Protein AF-A0A447US36-F1 (afdb_monomer_lite)

InterPro domains:
  IPR001851 ABC transporter, permease [PF02653] (26-151)
  IPR052157 Branched-chain amino acid transport system permease [PTHR11795] (4-152)
  IPR052157 Branched-chain amino acid transport system permease [cd06582] (3-146)

Foldseek 3Di:
DPPDDQFWDQDPQPFDQPFPQPDDDDPPDDTPRDGPLNVVVVVVVVVLLVVVVCCLPPDPLNVLLVVVVVPVVVSVVVVRHNVVSVVVVVVSVVVVVVVVQVSQCNVVSTDGPCSVPVVVVLLVQLQVCLPPPDSVSSVVSNVVSVVVVVVVVVVPD

Sequence (157 aa):
MIVWTRNPLMFPQILSMAPIAVTSGGETHPPAIITLTGIVTVGLALAVMTGLWLLVEYTRLGRGMRAVAENPRVATLMGVNPNAIITLTFAIGGIFAALAGVMMASNYGNASFSMGFLPGIKAFTAAVLGGIGNIRGAMIGGILLGCHRSAGCGLSR

Structure (mmCIF, N/CA/C/O backbone):
data_AF-A0A447US36-F1
#
_entry.id   AF-A0A447US36-F1
#
loop_
_atom_site.group_PDB
_atom_site.id
_atom_site.type_symbol
_atom_site.label_atom_id
_atom_site.label_alt_id
_atom_site.label_comp_id
_atom_site.label_asym_id
_atom_site.label_entity_id
_atom_site.label_seq_id
_atom_site.pdbx_PDB_ins_code
_atom_site.Cartn_x
_atom_site.Cartn_y
_atom_site.Cartn_z
_atom_site.occupancy
_atom_site.B_iso_or_equiv
_atom_site.auth_seq_id
_atom_site.auth_comp_id
_atom_site.auth_asym_id
_atom_site.auth_atom_id
_atom_site.pdbx_PDB_model_num
ATOM 1 N N . MET A 1 1 ? -8.340 19.145 -24.314 1.00 41.38 1 MET A N 1
ATOM 2 C CA . MET A 1 1 ? -8.317 17.728 -23.876 1.00 41.38 1 MET A CA 1
ATOM 3 C C . MET A 1 1 ? -6.982 17.086 -24.268 1.00 41.38 1 MET A C 1
ATOM 5 O O . MET A 1 1 ? -6.937 16.314 -25.210 1.00 41.38 1 MET A O 1
ATOM 9 N N . ILE A 1 2 ? -5.885 17.451 -23.591 1.00 51.62 2 ILE A N 1
ATOM 10 C CA . ILE A 1 2 ? -4.498 17.118 -24.003 1.00 51.62 2 ILE A CA 1
ATOM 11 C C . ILE A 1 2 ? -3.814 16.084 -23.087 1.00 51.62 2 ILE A C 1
ATOM 13 O O . ILE A 1 2 ? -2.819 15.484 -23.471 1.00 51.62 2 ILE A O 1
ATOM 17 N N . VAL A 1 3 ? -4.371 15.808 -21.904 1.00 60.94 3 VAL A N 1
ATOM 18 C CA . VAL A 1 3 ? -3.727 14.950 -20.887 1.00 60.94 3 VAL A CA 1
ATOM 19 C C . VAL A 1 3 ? -4.143 13.469 -20.979 1.00 60.94 3 VAL A C 1
ATOM 21 O O . VAL A 1 3 ? -3.453 12.608 -20.452 1.00 60.94 3 VAL A O 1
ATOM 24 N N . TRP A 1 4 ? -5.236 13.145 -21.682 1.00 60.03 4 TRP A N 1
ATOM 25 C CA . TRP A 1 4 ? -5.861 11.806 -21.697 1.00 60.03 4 TRP A CA 1
ATOM 26 C C . TRP A 1 4 ? -5.867 11.125 -23.081 1.00 60.03 4 TRP A C 1
ATOM 28 O O . TRP A 1 4 ? -6.789 10.389 -23.429 1.00 60.03 4 TRP A O 1
ATOM 38 N N . THR A 1 5 ? -4.856 11.372 -23.913 1.00 59.91 5 THR A N 1
ATOM 39 C CA . THR A 1 5 ? -4.718 10.654 -25.192 1.00 59.91 5 THR A CA 1
ATOM 40 C C . THR A 1 5 ? -4.193 9.229 -24.964 1.00 59.91 5 THR A C 1
ATOM 42 O O . THR A 1 5 ? -3.341 9.000 -24.112 1.00 59.91 5 THR A O 1
ATOM 45 N N . ARG A 1 6 ? -4.667 8.268 -25.775 1.00 53.12 6 ARG A N 1
ATOM 46 C CA . ARG A 1 6 ? -4.291 6.833 -25.811 1.00 53.12 6 ARG A CA 1
ATOM 47 C C . ARG A 1 6 ? -2.830 6.571 -26.247 1.00 53.12 6 ARG A C 1
ATOM 49 O O . ARG A 1 6 ? -2.529 5.498 -26.759 1.00 53.12 6 ARG A O 1
ATOM 56 N N . ASN A 1 7 ? -1.949 7.559 -26.117 1.00 52.53 7 ASN A N 1
ATOM 57 C CA . ASN A 1 7 ? -0.559 7.494 -26.545 1.00 52.53 7 ASN A CA 1
ATOM 58 C C . ASN A 1 7 ? 0.305 7.305 -25.292 1.00 52.53 7 ASN A C 1
ATOM 60 O O . ASN A 1 7 ? 0.198 8.132 -24.382 1.00 52.53 7 ASN A O 1
ATOM 64 N N . PRO A 1 8 ? 1.102 6.226 -25.190 1.00 56.72 8 PRO A N 1
ATOM 65 C CA . PRO A 1 8 ? 1.960 6.020 -24.037 1.00 56.72 8 PRO A CA 1
ATOM 66 C C . PRO A 1 8 ? 2.949 7.180 -23.938 1.00 56.72 8 PRO A C 1
ATOM 68 O O . PRO A 1 8 ? 3.780 7.385 -24.821 1.00 56.72 8 PRO A O 1
ATOM 71 N N . LEU A 1 9 ? 2.841 7.963 -22.867 1.00 55.84 9 LEU A N 1
ATOM 72 C CA . LEU A 1 9 ? 3.847 8.963 -22.548 1.00 55.84 9 LEU A CA 1
ATOM 73 C C . LEU A 1 9 ? 5.068 8.215 -22.013 1.00 55.84 9 LEU A C 1
ATOM 75 O O . LEU A 1 9 ? 4.956 7.421 -21.070 1.00 55.84 9 LEU A O 1
ATOM 79 N N . MET A 1 10 ? 6.215 8.450 -22.651 1.00 55.66 10 MET A N 1
ATOM 80 C CA . MET A 1 10 ? 7.504 7.982 -22.159 1.00 55.66 10 MET A CA 1
ATOM 81 C C . MET A 1 10 ? 7.740 8.625 -20.793 1.00 55.66 10 MET A C 1
ATOM 83 O O . MET A 1 10 ? 7.802 9.850 -20.670 1.00 55.66 10 MET A O 1
ATOM 87 N N . PHE A 1 11 ? 7.777 7.806 -19.746 1.00 54.97 11 PHE A N 1
ATOM 88 C CA . PHE A 1 11 ? 8.067 8.309 -18.412 1.00 54.97 11 PHE A CA 1
ATOM 89 C C . PHE A 1 11 ? 9.562 8.644 -18.357 1.00 54.97 11 PHE A C 1
ATOM 91 O O . PHE A 1 11 ? 10.378 7.774 -18.677 1.00 54.97 11 PHE A O 1
ATOM 98 N N . PRO A 1 12 ? 9.947 9.878 -17.980 1.00 56.31 12 PRO A N 1
ATOM 99 C CA . PRO A 1 12 ? 11.352 10.231 -17.838 1.00 56.31 12 PRO A CA 1
ATOM 100 C C . PRO A 1 12 ? 11.989 9.304 -16.800 1.00 56.31 12 PRO A C 1
ATOM 102 O O . PRO A 1 12 ? 11.467 9.120 -15.699 1.00 56.31 12 PRO A O 1
ATOM 105 N N . GLN A 1 13 ? 13.090 8.664 -17.184 1.00 56.59 13 GLN A N 1
ATOM 106 C CA . GLN A 1 13 ? 13.738 7.637 -16.378 1.00 56.59 13 GLN A CA 1
ATOM 107 C C . GLN A 1 13 ? 14.361 8.263 -15.124 1.00 56.59 13 GLN A C 1
ATOM 109 O O . GLN A 1 13 ? 15.375 8.950 -15.199 1.00 56.59 13 GLN A O 1
ATOM 114 N N . ILE A 1 14 ? 13.755 8.012 -13.961 1.00 55.88 14 ILE A N 1
ATOM 115 C CA . ILE A 1 14 ? 14.257 8.473 -12.652 1.00 55.88 14 ILE A CA 1
ATOM 116 C C . ILE A 1 14 ? 15.448 7.608 -12.180 1.00 55.88 14 ILE A C 1
ATOM 118 O O . ILE A 1 14 ? 16.237 8.034 -11.341 1.00 55.88 14 ILE A O 1
ATOM 122 N N . LEU A 1 15 ? 15.607 6.396 -12.729 1.00 54.41 15 LEU A N 1
ATOM 123 C CA . LEU A 1 15 ? 16.649 5.431 -12.362 1.00 54.41 15 LEU A CA 1
ATOM 124 C C . LEU A 1 15 ? 17.394 4.946 -13.614 1.00 54.41 15 LEU A C 1
ATOM 126 O O . LEU A 1 15 ? 16.779 4.463 -14.564 1.00 54.41 15 LEU A O 1
ATOM 130 N N . SER A 1 16 ? 18.724 5.077 -13.604 1.00 45.19 16 SER A N 1
ATOM 131 C CA . SER A 1 16 ? 19.603 4.704 -14.718 1.00 45.19 16 SER A CA 1
ATOM 132 C C . SER A 1 16 ? 19.593 3.186 -14.943 1.00 45.19 16 SER A C 1
ATOM 134 O O . SER A 1 16 ? 19.878 2.415 -14.027 1.00 45.19 16 SER A O 1
ATOM 136 N N . MET A 1 17 ? 19.284 2.748 -16.169 1.00 51.12 17 MET A N 1
ATOM 137 C CA . MET A 1 17 ? 19.240 1.337 -16.589 1.00 51.12 17 MET A CA 1
ATOM 138 C C . MET A 1 17 ? 20.632 0.713 -16.782 1.00 51.12 17 MET A C 1
ATOM 140 O O . MET A 1 17 ? 20.763 -0.234 -17.552 1.00 51.12 17 MET A O 1
ATOM 144 N N . ALA A 1 18 ? 21.675 1.230 -16.126 1.00 49.97 18 ALA A N 1
ATOM 145 C CA . ALA A 1 18 ? 23.006 0.640 -16.198 1.00 49.97 18 ALA A CA 1
ATOM 146 C C . ALA A 1 18 ? 22.924 -0.813 -15.685 1.00 49.97 18 ALA A C 1
ATOM 148 O O . ALA A 1 18 ? 22.679 -1.020 -14.490 1.00 49.97 18 ALA A O 1
ATOM 149 N N . PRO A 1 19 ? 23.055 -1.830 -16.558 1.00 47.00 19 PRO A N 1
ATOM 150 C CA . PRO A 1 19 ? 22.987 -3.217 -16.141 1.00 47.00 19 PRO A CA 1
ATOM 151 C C . PRO A 1 19 ? 24.288 -3.502 -15.398 1.00 47.00 19 PRO A C 1
ATOM 153 O O . PRO A 1 19 ? 25.350 -3.597 -16.009 1.00 47.00 1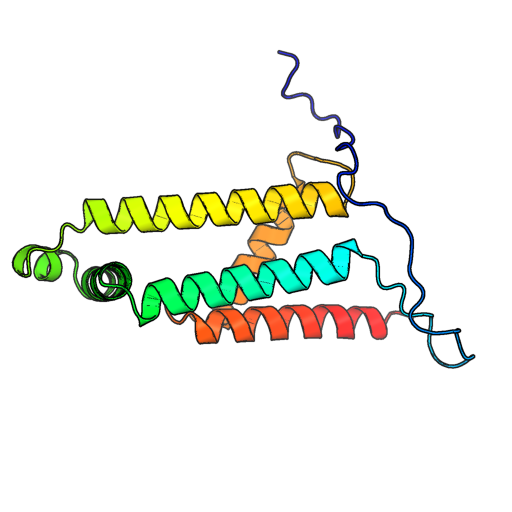9 PRO A O 1
ATOM 156 N N . ILE A 1 20 ? 24.230 -3.600 -14.073 1.00 52.16 20 ILE A N 1
ATOM 157 C CA . ILE A 1 20 ? 25.358 -4.111 -13.301 1.00 52.16 20 ILE A CA 1
ATOM 158 C C . ILE A 1 20 ? 25.271 -5.633 -13.378 1.00 52.16 20 ILE A C 1
ATOM 160 O O . ILE A 1 20 ? 24.433 -6.279 -12.748 1.00 52.16 20 ILE A O 1
ATOM 164 N N . ALA A 1 21 ? 26.108 -6.199 -14.245 1.00 45.72 21 ALA A N 1
ATOM 165 C CA . ALA A 1 21 ? 26.302 -7.633 -14.351 1.00 45.72 21 ALA A CA 1
ATOM 166 C C . ALA A 1 21 ? 26.968 -8.128 -13.058 1.00 45.72 21 ALA A C 1
ATOM 168 O O . ALA A 1 21 ? 28.154 -7.905 -12.839 1.00 45.72 21 ALA A O 1
ATOM 169 N N . VAL A 1 22 ? 26.202 -8.788 -12.187 1.00 53.59 22 VAL A N 1
ATOM 170 C CA . VAL A 1 22 ? 26.726 -9.394 -10.945 1.00 53.59 22 VAL A CA 1
ATOM 171 C C . VAL A 1 22 ? 27.395 -10.756 -11.225 1.00 53.59 22 VAL A C 1
ATOM 173 O O . VAL A 1 22 ? 27.986 -11.364 -10.340 1.00 53.59 22 VAL A O 1
ATOM 176 N N . THR A 1 23 ? 27.364 -11.248 -12.469 1.00 48.47 23 THR A N 1
ATOM 177 C CA . THR A 1 23 ? 28.025 -12.501 -12.858 1.00 48.47 23 THR A CA 1
ATOM 178 C C . THR A 1 23 ? 28.546 -12.434 -14.295 1.00 48.47 23 THR A C 1
ATOM 180 O O . THR A 1 23 ? 27.823 -12.032 -15.208 1.00 48.47 23 THR A O 1
ATOM 183 N N . SER A 1 24 ? 29.803 -12.836 -14.497 1.00 46.03 24 SER A N 1
ATOM 184 C CA . SER A 1 24 ? 30.344 -13.201 -15.807 1.00 46.03 24 SER A CA 1
ATOM 185 C C . SER A 1 24 ? 29.676 -14.504 -16.246 1.00 46.03 24 SER A C 1
ATOM 187 O O . SER A 1 24 ? 29.793 -15.509 -15.544 1.00 46.03 24 SER A O 1
ATOM 189 N N . GLY A 1 25 ? 28.938 -14.480 -17.356 1.00 40.31 25 GLY A N 1
ATOM 190 C CA . GLY A 1 25 ? 28.242 -15.657 -17.876 1.00 40.31 25 GLY A CA 1
ATOM 191 C C . GLY A 1 25 ? 29.178 -16.857 -18.046 1.00 40.31 25 GLY A C 1
ATOM 192 O O . GLY A 1 25 ? 30.257 -16.728 -18.618 1.00 40.31 25 GLY A O 1
ATOM 193 N N . GLY A 1 26 ? 28.747 -18.012 -17.538 1.00 49.53 26 GLY A N 1
ATOM 194 C CA . GLY A 1 26 ? 29.282 -19.327 -17.887 1.00 49.53 26 GLY A CA 1
ATOM 195 C C . GLY A 1 26 ? 28.259 -20.080 -18.737 1.00 49.53 26 GLY A C 1
ATOM 196 O O . GLY A 1 26 ? 27.061 -19.823 -18.626 1.00 49.53 26 GLY A O 1
ATOM 197 N N . GLU A 1 27 ? 28.725 -21.010 -19.571 1.00 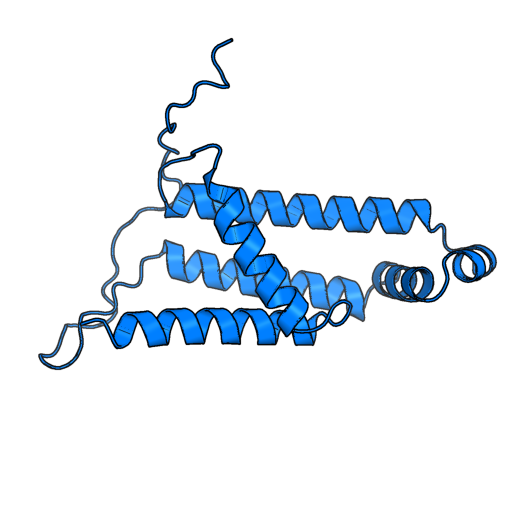50.72 27 GLU A N 1
ATOM 198 C CA . GLU A 1 27 ? 27.977 -21.638 -20.680 1.00 50.72 27 GLU A CA 1
ATOM 199 C C . GLU A 1 27 ? 26.720 -22.444 -20.294 1.00 50.72 27 GLU A C 1
ATOM 201 O O . GLU A 1 27 ? 26.029 -22.971 -21.160 1.00 50.72 27 GLU A O 1
ATOM 206 N N . THR A 1 28 ? 26.379 -22.522 -19.008 1.00 55.84 28 THR A N 1
ATOM 207 C CA . THR A 1 28 ? 25.213 -23.255 -18.501 1.00 55.84 28 THR A CA 1
ATOM 208 C C . THR A 1 28 ? 24.095 -22.365 -17.959 1.00 55.84 28 THR A C 1
ATOM 210 O O . THR A 1 28 ? 22.985 -22.863 -17.785 1.00 55.84 28 THR A O 1
ATOM 213 N N . HIS A 1 29 ? 24.314 -21.057 -17.746 1.00 45.53 29 HIS A N 1
ATOM 214 C CA . HIS A 1 29 ? 23.273 -20.155 -17.235 1.00 45.53 29 HIS A CA 1
ATOM 215 C C . HIS A 1 29 ? 23.317 -18.772 -17.913 1.00 45.53 29 HIS A C 1
ATOM 217 O O . HIS A 1 29 ? 24.371 -18.132 -17.930 1.00 45.53 29 HIS A O 1
ATOM 223 N N . PRO A 1 30 ? 22.186 -18.257 -18.439 1.00 44.28 30 PRO A N 1
ATOM 224 C CA . PRO A 1 30 ? 22.132 -16.899 -18.973 1.00 44.28 30 PRO A CA 1
ATOM 225 C C . PRO A 1 30 ? 22.503 -15.881 -17.877 1.00 44.28 30 PRO A C 1
ATOM 227 O O . PRO A 1 30 ? 22.117 -16.070 -16.720 1.00 44.28 30 PRO A O 1
ATOM 230 N N . PRO A 1 31 ? 23.229 -14.797 -18.212 1.00 44.62 31 PRO A N 1
ATOM 231 C CA . PRO A 1 31 ? 23.686 -13.827 -17.227 1.00 44.62 31 PRO A CA 1
ATOM 232 C C . PRO A 1 31 ? 22.485 -13.212 -16.509 1.00 44.62 31 PRO A C 1
ATOM 234 O O . PRO A 1 31 ? 21.571 -12.676 -17.142 1.00 44.62 31 PRO A O 1
ATOM 237 N N . ALA A 1 32 ? 22.491 -13.286 -15.179 1.00 41.28 32 ALA A N 1
ATOM 238 C CA . ALA A 1 32 ? 21.538 -12.576 -14.343 1.00 41.28 32 ALA A CA 1
ATOM 239 C C . ALA A 1 32 ? 21.808 -11.070 -14.477 1.00 41.28 32 ALA A C 1
ATOM 241 O O . ALA A 1 32 ? 22.615 -10.483 -13.758 1.00 41.28 32 ALA A O 1
ATOM 242 N N . ILE A 1 33 ? 21.153 -10.449 -15.453 1.00 48.19 33 ILE A N 1
ATOM 243 C CA . ILE A 1 33 ? 21.047 -8.999 -15.579 1.00 48.19 33 ILE A CA 1
ATOM 244 C C . ILE A 1 33 ? 20.188 -8.504 -14.420 1.00 48.19 33 ILE A C 1
ATOM 246 O O . ILE A 1 33 ? 18.959 -8.529 -14.473 1.00 48.19 33 ILE A O 1
ATOM 250 N N . ILE A 1 34 ? 20.849 -8.085 -13.346 1.00 50.47 34 ILE A N 1
ATOM 251 C CA . ILE A 1 34 ? 20.192 -7.416 -12.234 1.00 50.47 34 ILE A CA 1
ATOM 252 C C . ILE A 1 34 ? 20.194 -5.928 -12.566 1.00 50.47 34 ILE A C 1
ATOM 254 O O . ILE A 1 34 ? 21.188 -5.224 -12.403 1.00 50.47 34 ILE A O 1
ATOM 258 N N . THR A 1 35 ? 19.075 -5.438 -13.087 1.00 57.41 35 THR A N 1
ATOM 259 C CA . THR A 1 35 ? 18.856 -3.997 -13.194 1.00 57.41 35 THR A CA 1
ATOM 260 C C . THR A 1 35 ? 18.756 -3.410 -11.788 1.00 57.41 35 THR A C 1
ATOM 262 O O . THR A 1 35 ? 18.067 -3.959 -10.924 1.00 57.41 35 THR A O 1
ATOM 265 N N . LEU A 1 36 ? 19.410 -2.265 -11.557 1.00 60.19 36 LEU A N 1
ATOM 266 C CA . LEU A 1 36 ? 19.304 -1.495 -10.309 1.00 60.19 36 LEU A CA 1
ATOM 267 C C . LEU A 1 36 ? 17.829 -1.295 -9.909 1.00 60.19 36 LEU A C 1
ATOM 269 O O . LEU A 1 36 ? 17.461 -1.409 -8.742 1.00 60.19 36 LEU A O 1
ATOM 273 N N . THR A 1 37 ? 16.962 -1.099 -10.904 1.00 62.66 37 THR A N 1
ATOM 274 C CA . THR A 1 37 ? 15.511 -0.981 -10.755 1.00 62.66 37 THR A CA 1
ATOM 275 C C . THR A 1 37 ? 14.871 -2.208 -10.103 1.00 62.66 37 THR A C 1
ATOM 277 O O . THR A 1 37 ? 13.965 -2.052 -9.288 1.00 62.66 37 THR A O 1
ATOM 280 N N . GLY A 1 38 ? 15.352 -3.422 -10.387 1.00 64.50 38 GLY A N 1
ATOM 281 C CA . GLY A 1 38 ? 14.873 -4.658 -9.764 1.00 64.50 38 GLY A CA 1
ATOM 282 C C . GLY A 1 38 ? 15.227 -4.742 -8.278 1.00 64.50 38 GLY A C 1
ATOM 283 O O . GLY A 1 38 ? 14.355 -5.032 -7.460 1.00 64.50 38 GLY A O 1
ATOM 284 N N . ILE A 1 39 ? 16.467 -4.397 -7.911 1.00 68.75 39 ILE A N 1
ATOM 285 C CA . ILE A 1 39 ? 16.910 -4.348 -6.505 1.00 68.75 39 ILE A CA 1
ATOM 286 C C . ILE A 1 39 ? 16.100 -3.306 -5.729 1.00 68.75 39 ILE A C 1
ATOM 288 O O . ILE A 1 39 ? 15.588 -3.601 -4.651 1.00 68.75 39 ILE A O 1
ATOM 292 N N . VAL A 1 40 ? 15.934 -2.106 -6.293 1.00 70.31 40 VAL A N 1
ATOM 293 C CA . VAL A 1 40 ? 15.156 -1.024 -5.671 1.00 70.31 40 VAL A CA 1
ATOM 294 C C . VAL A 1 40 ? 13.684 -1.415 -5.524 1.00 70.31 40 VAL A C 1
ATOM 296 O O . VAL A 1 40 ? 13.089 -1.163 -4.480 1.00 70.31 40 VAL A O 1
ATOM 299 N N . THR A 1 41 ? 13.105 -2.087 -6.524 1.00 74.44 41 THR A N 1
ATOM 300 C CA . THR A 1 41 ? 11.710 -2.554 -6.481 1.00 74.44 41 THR A CA 1
ATOM 301 C C . THR A 1 41 ? 11.501 -3.574 -5.363 1.00 74.44 41 THR A C 1
ATOM 303 O O . THR A 1 41 ? 10.549 -3.450 -4.595 1.00 74.44 41 THR A O 1
ATOM 306 N N . VAL A 1 42 ? 12.398 -4.557 -5.235 1.00 76.25 42 VAL A N 1
ATOM 307 C CA . VAL A 1 42 ? 12.338 -5.562 -4.161 1.00 76.25 42 VAL A CA 1
ATOM 308 C C . VAL A 1 42 ? 12.581 -4.916 -2.795 1.00 76.25 42 VAL A C 1
ATOM 310 O O . VAL A 1 42 ? 11.837 -5.186 -1.854 1.00 76.25 42 VAL A O 1
ATOM 313 N N . GLY A 1 43 ? 13.567 -4.020 -2.688 1.00 80.94 43 GLY A N 1
ATOM 314 C CA . GLY A 1 43 ? 13.868 -3.296 -1.453 1.00 80.94 43 GLY A CA 1
ATOM 315 C C . GLY A 1 43 ? 12.698 -2.439 -0.973 1.00 80.94 43 GLY A C 1
ATOM 316 O O . GLY A 1 43 ? 12.315 -2.517 0.193 1.00 80.94 43 GLY A O 1
ATOM 317 N N . LEU A 1 44 ? 12.065 -1.681 -1.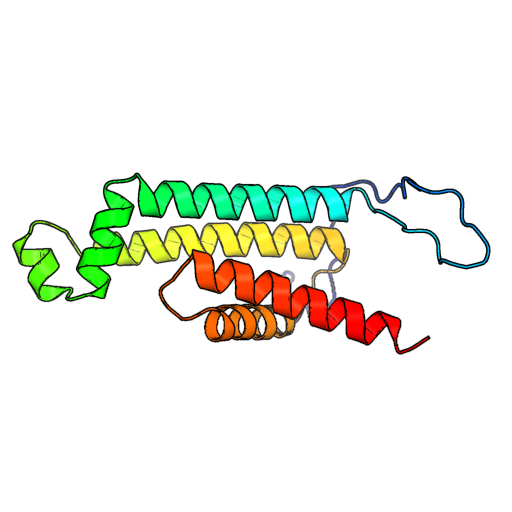872 1.00 80.88 44 LEU A N 1
ATOM 318 C CA . LEU A 1 44 ? 10.892 -0.881 -1.531 1.00 80.88 44 LEU A CA 1
ATOM 319 C C . LEU A 1 44 ? 9.679 -1.764 -1.207 1.00 80.88 44 LEU A C 1
ATOM 321 O O . LEU A 1 44 ? 8.950 -1.452 -0.270 1.00 80.88 44 LEU A O 1
ATOM 325 N N . ALA A 1 45 ? 9.475 -2.879 -1.915 1.00 80.56 45 ALA A N 1
ATOM 326 C CA . ALA A 1 45 ? 8.411 -3.827 -1.587 1.00 80.56 45 ALA A CA 1
ATOM 327 C C . ALA A 1 45 ? 8.576 -4.393 -0.165 1.00 80.56 45 ALA A C 1
ATOM 329 O O . ALA A 1 45 ? 7.620 -4.386 0.611 1.00 80.56 45 ALA A O 1
ATOM 330 N N . LEU A 1 46 ? 9.792 -4.803 0.214 1.00 83.81 46 LEU A N 1
ATOM 331 C CA . LEU A 1 46 ? 10.103 -5.269 1.569 1.00 83.81 46 LEU A CA 1
ATOM 332 C C . LEU A 1 46 ? 9.940 -4.161 2.618 1.00 83.81 46 LEU A C 1
ATOM 334 O O . LEU A 1 46 ? 9.390 -4.413 3.691 1.00 83.81 46 LEU A O 1
ATOM 338 N N . ALA A 1 47 ? 10.360 -2.931 2.314 1.00 86.12 47 ALA A N 1
ATOM 339 C CA . ALA A 1 47 ? 10.203 -1.786 3.212 1.00 86.12 47 ALA A CA 1
ATOM 340 C C . ALA A 1 47 ? 8.723 -1.434 3.441 1.00 86.12 47 ALA A C 1
ATOM 342 O O . ALA A 1 47 ? 8.294 -1.224 4.573 1.00 86.12 47 ALA A O 1
ATOM 343 N N . VAL A 1 48 ? 7.913 -1.430 2.381 1.00 85.50 48 VAL A N 1
ATOM 344 C CA . VAL A 1 48 ? 6.467 -1.186 2.461 1.00 85.50 48 VAL A CA 1
ATOM 345 C C . VAL A 1 48 ? 5.763 -2.307 3.227 1.00 85.50 48 VAL A C 1
ATOM 347 O O . VAL A 1 48 ? 4.925 -2.030 4.083 1.00 85.50 48 VAL A O 1
ATOM 350 N N . MET A 1 49 ? 6.123 -3.568 2.972 1.00 84.25 49 MET A N 1
ATOM 351 C CA . MET A 1 49 ? 5.557 -4.716 3.686 1.00 84.25 49 MET A CA 1
ATOM 352 C C . MET A 1 49 ? 5.879 -4.691 5.178 1.00 84.25 49 MET A C 1
ATOM 354 O O . MET A 1 49 ? 4.979 -4.857 6.001 1.00 84.25 49 MET A O 1
ATOM 358 N N . THR A 1 50 ? 7.142 -4.460 5.537 1.00 84.62 50 THR A N 1
ATOM 359 C CA . THR A 1 50 ? 7.557 -4.360 6.943 1.00 84.62 50 THR A CA 1
ATOM 360 C C . THR A 1 50 ? 6.923 -3.147 7.619 1.00 84.62 50 THR A C 1
ATOM 362 O O . THR A 1 50 ? 6.422 -3.275 8.734 1.00 84.62 50 THR A O 1
ATOM 365 N N . GLY A 1 51 ? 6.834 -2.008 6.924 1.00 85.44 51 GLY A N 1
ATOM 366 C CA . GLY A 1 51 ? 6.134 -0.814 7.396 1.00 85.44 51 GLY A CA 1
ATOM 367 C C . GLY A 1 51 ? 4.653 -1.063 7.684 1.00 85.44 51 GLY A C 1
ATOM 368 O O . GLY A 1 51 ? 4.178 -0.730 8.769 1.00 85.44 51 GLY A O 1
ATOM 369 N N . LEU A 1 52 ? 3.924 -1.704 6.762 1.00 84.75 52 LEU A N 1
ATOM 370 C CA . LEU A 1 52 ? 2.518 -2.064 6.970 1.00 84.75 52 LEU A CA 1
ATOM 371 C C . LEU A 1 52 ? 2.368 -3.049 8.134 1.00 84.75 52 LEU A C 1
ATOM 373 O O . LEU A 1 52 ? 1.494 -2.871 8.981 1.00 84.75 52 LEU A O 1
ATOM 377 N N . TRP A 1 53 ? 3.214 -4.078 8.194 1.00 84.19 53 TRP A N 1
ATOM 378 C CA . TRP A 1 53 ? 3.148 -5.074 9.258 1.00 84.19 53 TRP A CA 1
ATOM 379 C C . TRP A 1 53 ? 3.378 -4.444 10.636 1.00 84.19 53 TRP A C 1
ATOM 381 O O . TRP A 1 53 ? 2.567 -4.648 11.539 1.00 84.19 53 TRP A O 1
ATOM 391 N N . LEU A 1 54 ? 4.404 -3.603 10.781 1.00 83.88 54 LEU A N 1
ATOM 392 C CA . LEU A 1 54 ? 4.668 -2.870 12.019 1.00 83.88 54 LEU A CA 1
ATOM 393 C C . LEU A 1 54 ? 3.518 -1.925 12.377 1.00 83.88 54 LEU A C 1
ATOM 395 O O . LEU A 1 54 ? 3.100 -1.867 13.535 1.00 83.88 54 LEU A O 1
ATOM 399 N N . LEU A 1 55 ? 2.959 -1.228 11.383 1.00 85.00 55 LEU A N 1
ATOM 400 C CA . LEU A 1 55 ? 1.816 -0.345 11.581 1.00 85.00 55 LEU A CA 1
ATOM 401 C C . LEU A 1 55 ? 0.604 -1.129 12.099 1.00 85.00 55 LEU A C 1
ATOM 403 O O . LEU A 1 55 ? -0.040 -0.702 13.053 1.00 85.00 55 LEU A O 1
ATOM 407 N N . VAL A 1 56 ? 0.302 -2.295 11.537 1.00 83.19 56 VAL A N 1
ATOM 408 C CA . VAL A 1 56 ? -0.887 -3.073 11.915 1.00 83.19 56 VAL A CA 1
ATOM 409 C C . VAL A 1 56 ? -0.691 -3.886 13.202 1.00 83.19 56 VAL A C 1
ATOM 411 O O . VAL A 1 56 ? -1.664 -4.131 13.916 1.00 83.19 56 VAL A O 1
ATOM 414 N N . GLU A 1 57 ? 0.527 -4.329 13.520 1.00 81.19 57 GLU A N 1
ATOM 415 C CA . GLU A 1 57 ? 0.820 -5.140 14.714 1.00 81.19 57 GLU A CA 1
ATOM 416 C C 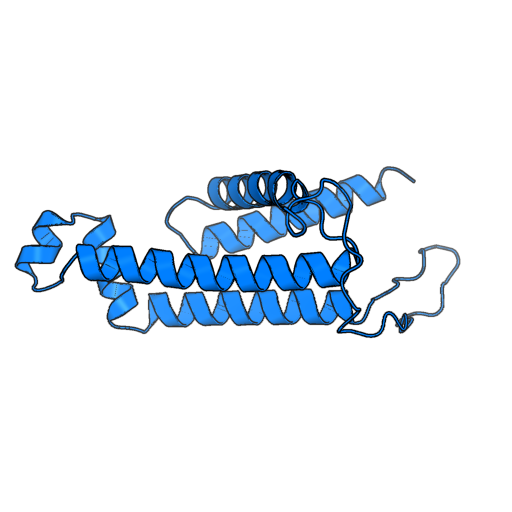. GLU A 1 57 ? 1.073 -4.282 15.961 1.00 81.19 57 GLU A C 1
ATOM 418 O O . GLU A 1 57 ? 0.556 -4.591 17.035 1.00 81.19 57 GLU A O 1
ATOM 423 N N . TYR A 1 58 ? 1.803 -3.171 15.828 1.00 80.50 58 TYR A N 1
ATOM 424 C CA . TYR A 1 58 ? 2.268 -2.401 16.986 1.00 80.50 58 TYR A CA 1
ATOM 425 C C . TYR A 1 58 ? 1.463 -1.125 17.263 1.00 80.50 58 TYR A C 1
ATOM 427 O O . TYR A 1 58 ? 1.471 -0.641 18.397 1.00 80.50 58 TYR A O 1
ATOM 435 N N . THR A 1 59 ? 0.727 -0.569 16.291 1.00 85.69 59 THR A N 1
ATOM 436 C CA . THR A 1 59 ? 0.033 0.717 16.502 1.00 85.69 59 THR A CA 1
ATOM 437 C C . THR A 1 59 ? -1.400 0.566 17.024 1.00 85.69 59 THR A C 1
ATOM 439 O O . THR A 1 59 ? -2.082 -0.440 16.816 1.00 85.69 59 THR A O 1
ATOM 442 N N . ARG A 1 60 ? -1.900 1.623 17.685 1.00 76.81 60 ARG A N 1
ATOM 443 C CA . ARG A 1 60 ? -3.303 1.720 18.143 1.00 76.81 60 ARG A CA 1
ATOM 444 C C . ARG A 1 60 ? -4.293 1.668 16.971 1.00 76.81 60 ARG A C 1
ATOM 446 O O . ARG A 1 60 ? -5.383 1.124 17.125 1.00 76.81 60 ARG A O 1
ATOM 453 N N . LEU A 1 61 ? -3.885 2.169 15.802 1.00 80.75 61 LEU A N 1
ATOM 454 C CA . LEU A 1 61 ? -4.655 2.099 14.557 1.00 80.75 61 LEU A CA 1
ATOM 455 C C . LEU A 1 61 ? -4.833 0.649 14.094 1.00 80.75 61 LEU A C 1
ATOM 457 O O . LEU A 1 61 ? -5.933 0.258 13.717 1.00 80.75 61 LEU A O 1
ATOM 461 N N . GLY A 1 62 ? -3.777 -0.163 14.202 1.00 81.88 62 GLY A N 1
ATOM 462 C CA . GLY A 1 62 ? -3.795 -1.598 13.913 1.00 81.88 62 GLY A CA 1
ATOM 463 C C . GLY A 1 62 ? -4.838 -2.373 14.713 1.00 81.88 62 GLY A C 1
ATOM 464 O O . GLY A 1 62 ? -5.611 -3.150 14.152 1.00 81.88 62 GLY A O 1
ATOM 465 N N . ARG A 1 63 ? -4.924 -2.101 16.020 1.00 80.81 63 ARG A N 1
ATOM 466 C CA . ARG A 1 63 ? -5.947 -2.705 16.892 1.00 80.81 63 ARG A CA 1
ATOM 467 C C . ARG A 1 63 ? -7.357 -2.261 16.513 1.00 80.81 63 ARG A C 1
ATOM 469 O O . ARG A 1 63 ? -8.260 -3.090 16.479 1.00 80.81 63 ARG A O 1
ATOM 476 N N . GLY A 1 64 ? -7.531 -0.978 16.185 1.00 81.62 64 GLY A N 1
ATOM 477 C CA . GLY A 1 64 ? -8.806 -0.439 15.708 1.00 81.62 64 GLY A CA 1
ATOM 478 C C . GLY A 1 64 ? -9.272 -1.092 14.404 1.00 81.62 64 GLY A C 1
ATOM 479 O O . GLY A 1 64 ? -10.438 -1.451 14.294 1.00 81.62 64 GLY A O 1
ATOM 480 N N . MET A 1 65 ? -8.360 -1.327 13.453 1.00 85.12 65 MET A N 1
ATOM 481 C CA . MET A 1 65 ? -8.664 -2.030 12.199 1.00 85.12 65 MET A CA 1
ATOM 482 C C . MET A 1 65 ? -9.171 -3.457 12.440 1.00 85.12 65 MET A C 1
ATOM 484 O O . MET A 1 65 ? -10.177 -3.844 11.852 1.00 85.12 65 MET A O 1
ATOM 488 N N . ARG A 1 66 ? -8.535 -4.217 13.342 1.00 83.06 66 ARG A N 1
ATOM 489 C CA . ARG A 1 66 ? -8.977 -5.583 13.688 1.00 83.06 66 ARG A CA 1
ATOM 490 C C . ARG A 1 66 ? -10.336 -5.587 14.398 1.00 83.06 66 ARG A C 1
ATOM 492 O O . ARG A 1 66 ? -11.193 -6.387 14.055 1.00 83.06 66 ARG A O 1
ATOM 499 N N . ALA A 1 67 ? -10.565 -4.653 15.324 1.00 83.94 67 ALA A N 1
ATOM 500 C CA . ALA A 1 67 ? -11.841 -4.540 16.038 1.00 83.94 67 ALA A CA 1
ATOM 501 C C . ALA A 1 67 ? -13.015 -4.170 15.112 1.00 83.94 67 ALA A C 1
ATOM 503 O O . ALA A 1 67 ? -14.111 -4.711 15.247 1.00 83.94 67 ALA A O 1
ATOM 504 N N . VAL A 1 68 ? -12.784 -3.263 14.156 1.00 86.06 68 VAL A N 1
ATOM 505 C CA . VAL A 1 68 ? -13.788 -2.880 13.150 1.00 86.06 68 VAL A CA 1
ATOM 506 C C . VAL A 1 68 ? -14.057 -4.022 12.165 1.00 86.06 68 VAL A C 1
ATOM 508 O O . VAL A 1 68 ? -15.198 -4.170 11.735 1.00 86.06 68 VAL A O 1
ATOM 511 N N . ALA A 1 69 ? -13.043 -4.833 11.837 1.00 83.12 69 ALA A N 1
ATOM 512 C CA . ALA A 1 69 ? -13.195 -5.999 10.966 1.00 83.12 69 ALA A CA 1
ATOM 513 C C . ALA A 1 69 ? -14.062 -7.108 11.589 1.00 83.12 69 ALA A C 1
ATOM 515 O O . ALA A 1 69 ? -14.773 -7.790 10.858 1.00 83.12 69 ALA A O 1
ATOM 516 N N . GLU A 1 70 ? -14.034 -7.261 12.916 1.00 86.56 70 GLU A N 1
ATOM 517 C CA . GLU A 1 70 ? -14.872 -8.224 13.639 1.00 86.56 70 GLU A CA 1
ATOM 518 C C . GLU A 1 70 ? -16.334 -7.754 13.698 1.00 86.56 70 GLU A C 1
ATOM 520 O O . GLU A 1 70 ? -17.250 -8.441 13.247 1.00 86.56 70 GLU A O 1
ATOM 525 N N . ASN A 1 71 ? -16.572 -6.557 14.253 1.00 87.69 71 ASN A N 1
ATOM 526 C CA . ASN A 1 71 ? -17.904 -5.968 14.304 1.00 87.69 71 ASN A CA 1
ATOM 527 C C . ASN A 1 71 ? -17.837 -4.435 14.460 1.00 87.69 71 ASN A C 1
ATOM 529 O O . ASN A 1 71 ? -17.540 -3.934 15.554 1.00 87.69 71 ASN A O 1
ATOM 533 N N . PRO A 1 72 ? -18.192 -3.655 13.422 1.00 85.31 72 PRO A N 1
ATOM 534 C CA . PRO A 1 72 ? -18.110 -2.196 13.471 1.00 85.31 72 PRO A CA 1
ATOM 535 C C . PRO A 1 72 ? -19.038 -1.585 14.530 1.00 85.31 72 PRO A C 1
ATOM 537 O O . PRO A 1 72 ? -18.721 -0.539 15.096 1.00 85.31 72 PRO A O 1
ATOM 540 N N . ARG A 1 73 ? -20.162 -2.246 14.845 1.00 84.62 73 ARG A N 1
ATOM 541 C CA . ARG A 1 73 ? -21.134 -1.775 15.842 1.00 84.62 73 ARG A CA 1
ATOM 542 C C . ARG A 1 73 ? -20.613 -1.936 17.269 1.00 84.62 73 ARG A C 1
ATOM 544 O O . ARG A 1 73 ? -20.846 -1.079 18.116 1.00 84.62 73 ARG A O 1
ATOM 551 N N . VAL A 1 74 ? -19.872 -3.008 17.536 1.00 84.00 74 VAL A N 1
ATOM 552 C CA . VAL A 1 74 ? -19.216 -3.208 18.838 1.00 84.00 74 VAL A CA 1
ATOM 553 C C . VAL A 1 74 ? -18.016 -2.271 18.968 1.00 84.00 74 VAL A C 1
ATOM 555 O O . VAL A 1 74 ? -17.824 -1.667 20.019 1.00 84.00 74 VAL A O 1
ATOM 558 N N . ALA A 1 75 ? -17.269 -2.045 17.883 1.00 84.69 75 ALA A N 1
ATOM 559 C CA . ALA A 1 75 ? -16.154 -1.100 17.873 1.00 84.69 75 ALA A CA 1
ATOM 560 C C . ALA A 1 75 ? -16.580 0.334 18.260 1.00 84.69 75 ALA A C 1
ATOM 562 O O . ALA A 1 75 ? -15.867 0.986 19.026 1.00 84.69 75 ALA A O 1
ATOM 563 N N . THR A 1 76 ? -17.765 0.795 17.826 1.00 85.62 76 THR A N 1
ATOM 564 C CA . THR A 1 76 ? -18.303 2.107 18.246 1.00 85.62 76 THR A CA 1
ATOM 565 C C . THR A 1 76 ? -18.569 2.204 19.743 1.00 85.62 76 THR A C 1
ATOM 567 O O . THR A 1 76 ? -18.335 3.257 20.331 1.00 85.62 76 THR A O 1
ATOM 570 N N . LEU A 1 77 ? -19.006 1.112 20.378 1.00 85.31 77 LEU A N 1
ATOM 571 C CA . LEU A 1 77 ? -19.241 1.075 21.827 1.00 85.31 77 LEU A CA 1
ATOM 572 C C . LEU A 1 77 ? -17.926 1.124 22.618 1.00 85.31 77 LEU A C 1
ATOM 574 O O . LEU A 1 77 ? -17.900 1.615 23.740 1.00 85.31 77 LEU A O 1
ATOM 578 N N . MET A 1 78 ? -16.823 0.685 22.006 1.00 81.81 78 MET A N 1
ATOM 579 C CA . MET A 1 78 ? -15.470 0.746 22.570 1.00 81.81 78 MET A CA 1
ATOM 580 C C . MET A 1 78 ? -14.776 2.099 22.322 1.00 81.81 78 MET A C 1
ATOM 582 O O . MET A 1 78 ? -13.570 2.224 22.539 1.00 81.81 78 MET A O 1
ATOM 586 N N . GLY A 1 79 ? -15.507 3.112 21.838 1.00 81.75 79 GLY A N 1
ATOM 587 C CA . GLY A 1 79 ? -14.976 4.451 21.565 1.00 81.75 79 GLY A CA 1
ATOM 588 C C . GLY A 1 79 ? -14.118 4.551 20.298 1.00 81.75 79 GLY A C 1
ATOM 589 O O . GLY A 1 79 ? -13.447 5.563 20.093 1.00 81.75 79 GLY A O 1
ATOM 590 N N . VAL A 1 80 ? -14.121 3.528 19.435 1.00 84.38 80 VAL A N 1
ATOM 591 C CA . VAL A 1 80 ? -13.426 3.552 18.139 1.00 84.38 80 VAL A CA 1
ATOM 592 C C . VAL A 1 80 ? -14.396 4.030 17.066 1.00 84.38 80 VAL A C 1
ATOM 594 O O . VAL A 1 80 ? -15.472 3.464 16.912 1.00 84.38 80 VAL A O 1
ATOM 597 N N . ASN A 1 81 ? -14.016 5.047 16.290 1.00 87.19 81 ASN A N 1
ATOM 598 C CA . ASN A 1 81 ? -14.819 5.524 15.164 1.00 87.19 81 ASN A CA 1
ATOM 599 C C . ASN A 1 81 ? -14.525 4.687 13.895 1.00 87.19 81 ASN A C 1
ATOM 601 O O . ASN A 1 81 ? -13.440 4.838 13.321 1.00 87.19 81 ASN A O 1
ATOM 605 N N . PRO A 1 82 ? -15.455 3.834 13.412 1.00 87.00 82 PRO A N 1
ATOM 606 C CA . PRO A 1 82 ? -15.217 2.970 12.257 1.00 87.00 82 PRO A CA 1
ATOM 607 C C . PRO A 1 82 ? -15.000 3.764 10.971 1.00 87.00 82 PRO A C 1
ATOM 609 O O . PRO A 1 82 ? -14.155 3.389 10.167 1.00 87.00 82 PRO A O 1
ATOM 612 N N . ASN A 1 83 ? -15.697 4.893 10.796 1.00 89.94 83 ASN A N 1
ATOM 613 C CA . ASN A 1 83 ? -15.557 5.726 9.600 1.00 89.94 83 ASN A CA 1
ATOM 614 C C . ASN A 1 83 ? -14.136 6.289 9.477 1.00 89.94 83 ASN A C 1
ATOM 616 O O . ASN A 1 83 ? -13.572 6.318 8.383 1.00 89.94 83 ASN A O 1
ATOM 620 N N . ALA A 1 84 ? -13.531 6.688 10.601 1.00 87.88 84 ALA A N 1
ATOM 621 C CA . ALA A 1 84 ? -12.150 7.162 10.624 1.00 87.88 84 ALA A CA 1
ATOM 622 C C . ALA A 1 84 ? -11.158 6.037 10.286 1.00 87.88 84 ALA A C 1
ATOM 624 O O . ALA A 1 84 ? -10.244 6.246 9.491 1.00 87.88 84 ALA A O 1
ATOM 625 N N . ILE A 1 85 ? -11.369 4.838 10.842 1.00 89.56 85 ILE A N 1
ATOM 626 C CA . ILE A 1 85 ? -10.546 3.656 10.557 1.00 89.56 85 ILE A CA 1
ATOM 627 C C . ILE A 1 85 ? -10.622 3.295 9.067 1.00 89.56 85 ILE A C 1
ATOM 629 O O . ILE A 1 85 ? -9.584 3.187 8.424 1.00 89.56 85 ILE A O 1
ATOM 633 N N . ILE A 1 86 ? -11.830 3.184 8.501 1.00 89.19 86 ILE A N 1
ATOM 634 C CA . ILE A 1 86 ? -12.045 2.824 7.090 1.00 89.19 86 ILE A CA 1
ATOM 635 C C . ILE A 1 86 ? -11.382 3.847 6.162 1.00 89.19 86 ILE A C 1
ATOM 637 O O . ILE A 1 86 ? -10.649 3.469 5.248 1.00 89.19 86 ILE A O 1
ATOM 641 N N . THR A 1 87 ? -11.589 5.141 6.421 1.00 91.31 87 THR A N 1
ATOM 642 C CA . THR A 1 87 ? -10.992 6.219 5.617 1.00 91.31 87 THR A CA 1
ATOM 643 C C . THR A 1 87 ? -9.468 6.156 5.656 1.00 91.31 87 THR A C 1
ATOM 645 O O . THR A 1 87 ? -8.814 6.282 4.621 1.00 91.31 87 THR A O 1
ATOM 648 N N . LEU A 1 88 ? -8.888 5.904 6.832 1.00 89.19 88 LEU A N 1
ATOM 649 C CA . LEU A 1 88 ? -7.444 5.783 6.987 1.00 89.19 88 LEU A CA 1
ATOM 650 C C . LEU A 1 88 ? -6.890 4.546 6.269 1.00 89.19 88 LEU A C 1
ATOM 652 O O . LEU A 1 88 ? -5.865 4.643 5.598 1.00 89.19 88 LEU A O 1
ATOM 656 N N . THR A 1 89 ? -7.568 3.398 6.358 1.00 88.19 89 THR A N 1
ATOM 657 C CA . THR A 1 89 ? -7.167 2.176 5.647 1.00 88.19 89 THR A CA 1
ATOM 658 C C . THR A 1 89 ? -7.179 2.386 4.131 1.00 88.19 89 THR A C 1
ATOM 660 O O . THR A 1 89 ? -6.223 2.002 3.456 1.00 88.19 89 THR A O 1
ATOM 663 N N . PHE A 1 90 ? -8.203 3.058 3.590 1.00 89.44 90 PHE A N 1
ATOM 664 C CA . PHE A 1 90 ? -8.250 3.421 2.170 1.00 89.44 90 PHE A CA 1
ATOM 665 C C . PHE A 1 90 ? -7.166 4.431 1.780 1.00 89.44 90 PHE A C 1
ATOM 667 O O . PHE A 1 90 ? -6.542 4.269 0.732 1.00 89.44 90 PHE A O 1
ATOM 674 N N . ALA A 1 91 ? -6.893 5.435 2.619 1.00 92.06 91 ALA A N 1
ATOM 675 C CA . ALA A 1 91 ? -5.832 6.411 2.371 1.00 92.06 91 ALA A CA 1
ATOM 676 C C . ALA A 1 91 ? -4.448 5.743 2.307 1.00 92.06 91 ALA A C 1
ATOM 678 O O . ALA A 1 91 ? -3.686 5.979 1.370 1.00 92.06 91 ALA A O 1
ATOM 679 N N . ILE A 1 92 ? -4.151 4.847 3.253 1.00 89.25 92 ILE A N 1
ATOM 680 C CA . ILE A 1 92 ? -2.918 4.050 3.276 1.00 89.25 92 ILE A CA 1
ATOM 681 C C . ILE A 1 92 ? -2.816 3.171 2.017 1.00 89.25 92 ILE A C 1
ATOM 683 O O . ILE A 1 92 ? -1.772 3.140 1.364 1.00 89.25 92 ILE A O 1
ATOM 687 N N . GLY A 1 93 ? -3.908 2.503 1.627 1.00 88.44 93 GLY A N 1
ATOM 688 C CA 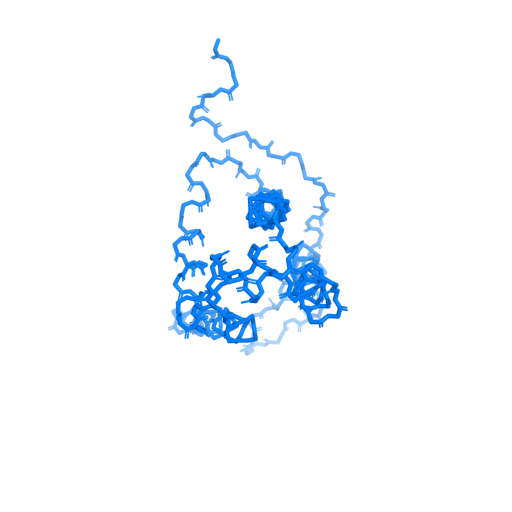. GLY A 1 93 ? -3.964 1.716 0.392 1.00 88.44 93 GLY A CA 1
ATOM 689 C C . GLY A 1 93 ? -3.699 2.552 -0.866 1.00 88.44 93 GLY A C 1
ATOM 690 O O . GLY A 1 93 ? -2.945 2.125 -1.738 1.00 88.44 93 GLY A O 1
ATOM 691 N N . GLY A 1 94 ? -4.252 3.767 -0.935 1.00 89.75 94 GLY A N 1
ATOM 692 C CA . GLY A 1 94 ? -4.016 4.713 -2.028 1.00 89.75 94 GLY A CA 1
ATOM 693 C C . GLY A 1 94 ? -2.553 5.149 -2.139 1.00 89.75 94 GLY A C 1
ATOM 694 O O . GLY A 1 94 ? -2.008 5.184 -3.242 1.00 89.75 94 GLY A O 1
ATOM 695 N N . ILE A 1 95 ? -1.886 5.401 -1.008 1.00 90.44 95 ILE A N 1
ATOM 696 C CA . ILE A 1 95 ? -0.451 5.730 -0.969 1.00 90.44 95 ILE A CA 1
ATOM 697 C C . ILE A 1 95 ? 0.383 4.569 -1.527 1.00 90.44 95 ILE A C 1
ATOM 699 O O . ILE A 1 95 ? 1.272 4.785 -2.353 1.00 90.44 95 ILE A O 1
ATOM 703 N N . PHE A 1 96 ? 0.075 3.329 -1.139 1.00 86.25 96 PHE A N 1
ATOM 704 C CA . PHE A 1 96 ? 0.782 2.159 -1.665 1.00 86.25 96 PHE A CA 1
ATOM 705 C C . PHE A 1 96 ? 0.493 1.896 -3.142 1.00 86.25 96 PHE A C 1
ATOM 707 O O . PHE A 1 96 ? 1.410 1.534 -3.879 1.00 86.25 96 PHE A O 1
ATOM 714 N N . ALA A 1 97 ? -0.737 2.131 -3.601 1.00 85.25 97 ALA A N 1
ATOM 715 C CA . ALA A 1 97 ? -1.081 2.043 -5.015 1.00 85.25 97 ALA A CA 1
ATOM 716 C C . ALA A 1 97 ? -0.316 3.084 -5.851 1.00 85.25 97 ALA A C 1
ATOM 718 O O . ALA A 1 97 ? 0.203 2.749 -6.916 1.00 85.25 97 ALA A O 1
ATOM 719 N N . ALA A 1 98 ? -0.182 4.318 -5.353 1.00 86.00 98 ALA A N 1
ATOM 720 C CA . ALA A 1 98 ? 0.600 5.366 -6.004 1.00 86.00 98 ALA A CA 1
ATOM 721 C C . ALA A 1 98 ? 2.094 5.005 -6.073 1.00 86.00 98 ALA A C 1
ATOM 723 O O . ALA A 1 98 ? 2.689 5.072 -7.148 1.00 86.00 98 ALA A O 1
ATOM 724 N N . LEU A 1 99 ? 2.684 4.545 -4.962 1.00 84.56 99 LEU A N 1
ATOM 725 C CA . LEU A 1 99 ? 4.073 4.067 -4.915 1.00 84.56 99 LEU A CA 1
ATOM 726 C C . LEU A 1 99 ? 4.321 2.920 -5.906 1.00 84.56 99 LEU A C 1
ATOM 728 O O . LEU A 1 99 ? 5.278 2.962 -6.681 1.00 84.56 99 LEU A O 1
ATOM 732 N N . ALA A 1 100 ? 3.438 1.919 -5.925 1.00 80.94 100 ALA A N 1
ATOM 733 C CA . ALA A 1 100 ? 3.532 0.792 -6.848 1.00 80.94 100 ALA A CA 1
ATOM 734 C C . ALA A 1 100 ? 3.384 1.232 -8.315 1.00 80.94 100 ALA A C 1
ATOM 736 O O . ALA A 1 100 ? 4.133 0.770 -9.176 1.00 80.94 100 ALA A O 1
ATOM 737 N N . GLY A 1 101 ? 2.456 2.150 -8.601 1.00 77.81 101 GLY A N 1
ATOM 738 C CA . GLY A 1 101 ? 2.226 2.695 -9.938 1.00 77.81 101 GLY A CA 1
ATOM 739 C C . GLY A 1 101 ? 3.422 3.482 -10.475 1.00 77.81 101 GLY A C 1
ATOM 740 O O . GLY A 1 101 ? 3.848 3.239 -11.603 1.00 77.81 101 GLY A O 1
ATOM 741 N N . VAL A 1 102 ? 4.014 4.362 -9.660 1.00 79.06 102 VAL A N 1
ATOM 742 C CA . VAL A 1 102 ? 5.217 5.132 -10.028 1.00 79.06 102 VAL A CA 1
ATOM 743 C C . VAL A 1 102 ? 6.390 4.198 -10.314 1.00 79.06 102 VAL A C 1
ATOM 745 O O . VAL A 1 102 ? 7.087 4.354 -11.318 1.00 79.06 102 VAL A O 1
ATOM 748 N N . MET A 1 103 ? 6.587 3.182 -9.475 1.00 74.38 103 MET A N 1
ATOM 749 C CA . MET A 1 103 ? 7.693 2.251 -9.665 1.00 74.38 103 MET A CA 1
ATOM 750 C C . MET A 1 103 ? 7.489 1.344 -10.883 1.00 74.38 103 MET A C 1
ATOM 752 O O . MET A 1 103 ? 8.450 1.007 -11.573 1.00 74.38 103 MET A O 1
ATOM 756 N N . MET A 1 104 ? 6.243 0.997 -11.206 1.00 71.50 104 MET A N 1
ATOM 757 C CA . MET A 1 104 ? 5.909 0.269 -12.428 1.00 71.50 104 MET A CA 1
ATOM 758 C C . MET A 1 104 ? 6.111 1.126 -13.684 1.00 71.50 104 MET A C 1
ATOM 760 O O . MET A 1 104 ? 6.725 0.648 -14.635 1.00 71.50 104 MET A O 1
ATOM 764 N N . ALA A 1 105 ? 5.677 2.389 -13.673 1.00 71.94 105 ALA A N 1
ATOM 765 C CA . ALA A 1 105 ? 5.916 3.327 -14.773 1.00 71.94 105 ALA A CA 1
ATOM 766 C C . ALA A 1 105 ? 7.421 3.516 -15.034 1.00 71.94 105 ALA A C 1
ATOM 768 O O . ALA A 1 105 ? 7.856 3.517 -16.182 1.00 71.94 105 ALA A O 1
ATOM 769 N N . SER A 1 106 ? 8.220 3.588 -13.963 1.00 69.25 106 SER A N 1
ATOM 770 C CA . SER A 1 106 ? 9.682 3.685 -14.036 1.00 69.25 106 SER A CA 1
ATOM 771 C C . SER A 1 106 ? 10.341 2.415 -14.600 1.00 69.25 106 SER A C 1
ATOM 773 O O . SER A 1 106 ? 11.273 2.504 -15.393 1.00 69.25 106 SER A O 1
ATOM 775 N N . ASN A 1 107 ? 9.837 1.222 -14.254 1.00 65.31 107 ASN A N 1
ATOM 776 C CA . ASN A 1 107 ? 10.372 -0.047 -14.768 1.00 65.31 107 ASN A CA 1
ATOM 777 C C . ASN A 1 107 ? 10.067 -0.275 -16.257 1.00 65.31 107 ASN A C 1
ATOM 779 O O . ASN A 1 107 ? 10.920 -0.782 -16.981 1.00 65.31 107 ASN A O 1
ATOM 783 N N . TYR A 1 108 ? 8.856 0.059 -16.713 1.00 63.47 108 TYR A N 1
ATOM 784 C CA . TYR A 1 108 ? 8.425 -0.208 -18.091 1.00 63.47 108 TYR A CA 1
ATOM 785 C C . TYR A 1 108 ? 8.684 0.960 -19.054 1.00 63.47 108 TYR A C 1
ATOM 787 O O . TYR A 1 108 ? 8.523 0.783 -20.260 1.00 63.47 108 TYR A O 1
ATOM 795 N N . GLY A 1 109 ? 9.057 2.147 -18.556 1.00 61.59 109 GLY A N 1
ATOM 796 C CA . GLY A 1 109 ? 9.373 3.338 -19.361 1.00 61.59 109 GLY A CA 1
ATOM 797 C C . GLY A 1 109 ? 8.187 3.954 -20.115 1.00 61.59 109 GLY A C 1
ATOM 798 O O . GLY A 1 109 ? 8.300 5.054 -20.644 1.00 61.59 109 GLY A O 1
ATOM 799 N N . ASN A 1 110 ? 7.035 3.282 -20.123 1.00 61.69 110 ASN A N 1
ATOM 800 C CA . ASN A 1 110 ? 5.845 3.636 -20.882 1.00 61.69 110 ASN A CA 1
ATOM 801 C C . ASN A 1 110 ? 4.634 3.606 -19.947 1.00 61.69 110 ASN A C 1
ATOM 803 O O . ASN A 1 110 ? 4.287 2.546 -19.423 1.00 61.69 110 ASN A O 1
ATOM 807 N N . ALA A 1 111 ? 3.949 4.736 -19.770 1.00 62.16 111 ALA A N 1
ATOM 808 C CA . ALA A 1 111 ? 2.670 4.743 -19.067 1.00 62.16 111 ALA A CA 1
ATOM 809 C C . ALA A 1 111 ? 1.516 4.622 -20.055 1.00 62.16 111 ALA A C 1
ATOM 811 O O . ALA A 1 111 ? 1.178 5.566 -20.766 1.00 62.16 111 ALA A O 1
ATOM 812 N N . SER A 1 112 ? 0.897 3.444 -20.073 1.00 65.00 112 SER A N 1
ATOM 813 C CA . SER A 1 112 ? -0.372 3.209 -20.759 1.00 65.00 112 SER A CA 1
ATOM 814 C C . SER A 1 112 ? -1.502 3.098 -19.739 1.00 65.00 112 SER A C 1
ATOM 816 O O . SER A 1 112 ? -1.315 2.547 -18.653 1.00 65.00 112 SER A O 1
ATOM 818 N N . PHE A 1 113 ? -2.696 3.570 -20.102 1.00 63.94 113 PHE A N 1
ATOM 819 C CA . PHE A 1 113 ? -3.886 3.530 -19.245 1.00 63.94 113 PHE A CA 1
ATOM 820 C C . PHE A 1 113 ? -4.231 2.108 -18.761 1.00 63.94 113 PHE A C 1
ATOM 822 O O . PHE A 1 113 ? -4.719 1.922 -17.650 1.00 63.94 113 PHE A O 1
ATOM 829 N N . SER A 1 114 ? -3.926 1.083 -19.561 1.00 71.25 114 SER A N 1
ATOM 830 C CA . SER A 1 114 ? -4.196 -0.317 -19.219 1.00 71.25 114 SER A CA 1
ATOM 831 C C . SER A 1 114 ? -3.103 -0.990 -18.379 1.00 71.25 114 SER A C 1
ATOM 833 O O . SER A 1 114 ? -3.285 -2.143 -17.980 1.00 71.25 114 SER A O 1
ATOM 835 N N . MET A 1 115 ? -1.982 -0.315 -18.077 1.00 72.75 115 MET A N 1
ATOM 836 C CA . MET A 1 115 ? -0.813 -0.984 -17.482 1.00 72.75 115 MET A CA 1
ATOM 837 C C . MET A 1 115 ? -1.097 -1.571 -16.092 1.00 72.75 115 MET A C 1
ATOM 839 O O . MET A 1 115 ? -0.497 -2.574 -15.724 1.00 72.75 115 MET A O 1
ATOM 843 N N . GLY A 1 116 ? -2.019 -0.974 -15.328 1.00 76.25 116 GLY A N 1
ATOM 844 C CA . GLY A 1 116 ? -2.348 -1.408 -13.967 1.00 76.25 116 GLY A CA 1
ATOM 845 C C . GLY A 1 116 ? -3.339 -2.573 -13.885 1.00 76.25 116 GLY A C 1
ATOM 846 O O . GLY A 1 116 ? -3.408 -3.234 -12.852 1.00 76.25 116 GLY A O 1
ATOM 847 N N . PHE A 1 117 ? -4.080 -2.873 -14.956 1.00 82.56 117 PHE A N 1
ATOM 848 C CA . PHE A 1 117 ? -5.185 -3.839 -14.908 1.00 82.56 117 PHE A CA 1
ATOM 849 C C . PHE A 1 117 ? -4.702 -5.285 -14.720 1.00 82.56 117 PHE A C 1
ATOM 851 O O . PHE A 1 117 ? -5.092 -5.963 -13.769 1.00 82.56 117 PHE A O 1
ATOM 858 N N . LEU A 1 118 ? -3.793 -5.750 -15.584 1.00 83.75 118 LEU A N 1
ATOM 859 C CA . LEU A 1 118 ? -3.216 -7.099 -15.494 1.00 83.75 118 LEU A CA 1
ATOM 860 C C . LEU A 1 118 ? -2.459 -7.333 -14.171 1.00 83.75 118 LEU A C 1
ATOM 862 O O . LEU A 1 118 ? -2.666 -8.374 -13.542 1.00 83.75 118 LEU A O 1
ATOM 866 N N . PRO A 1 119 ? -1.584 -6.412 -13.724 1.00 83.00 119 PRO A N 1
ATOM 867 C CA . PRO A 1 119 ? -0.931 -6.522 -12.424 1.00 83.00 119 PRO A CA 1
ATOM 868 C C . PRO A 1 119 ? -1.912 -6.490 -11.255 1.00 83.00 119 PRO A C 1
ATOM 870 O O . PRO A 1 119 ? -1.718 -7.246 -10.310 1.00 83.00 119 PRO A O 1
ATOM 873 N N . GLY A 1 120 ? -2.976 -5.685 -11.333 1.00 86.12 120 GLY A N 1
ATOM 874 C CA . GLY A 1 120 ? -4.024 -5.632 -10.315 1.00 86.12 120 GLY A CA 1
ATOM 875 C C . GLY A 1 120 ? -4.719 -6.979 -10.133 1.00 86.12 120 GLY A C 1
ATOM 876 O O . GLY A 1 120 ? -4.816 -7.470 -9.011 1.00 86.12 120 GLY A O 1
ATOM 877 N N . ILE A 1 121 ? -5.106 -7.636 -11.231 1.00 89.81 121 ILE A N 1
ATOM 878 C CA . ILE A 1 121 ? -5.701 -8.981 -11.183 1.00 89.81 121 ILE A CA 1
ATOM 879 C C . ILE A 1 121 ? -4.718 -9.999 -10.586 1.00 89.81 121 ILE A C 1
ATOM 881 O O . ILE A 1 121 ? -5.102 -10.806 -9.737 1.00 89.81 121 ILE A O 1
ATOM 885 N N . LYS A 1 122 ? -3.435 -9.950 -10.968 1.00 86.81 122 LYS A N 1
ATOM 886 C CA . LYS A 1 122 ? -2.400 -10.839 -10.405 1.00 86.81 122 LYS A CA 1
ATOM 887 C C . LYS A 1 122 ? -2.180 -10.599 -8.910 1.00 86.81 122 LYS A C 1
ATOM 889 O O . LYS A 1 122 ? -2.060 -11.558 -8.155 1.00 86.81 122 LYS A O 1
ATOM 894 N N . ALA A 1 123 ? -2.158 -9.339 -8.485 1.00 84.81 123 ALA A N 1
ATOM 895 C CA . ALA A 1 123 ? -1.998 -8.956 -7.088 1.00 84.81 123 ALA A CA 1
ATOM 896 C C . ALA A 1 123 ? -3.209 -9.373 -6.243 1.00 84.81 123 ALA A C 1
ATOM 898 O O . ALA A 1 123 ? -3.035 -9.913 -5.154 1.00 84.81 123 ALA A O 1
ATOM 899 N N . PHE A 1 124 ? -4.428 -9.199 -6.762 1.00 88.38 124 PHE A N 1
ATOM 900 C CA . PHE A 1 124 ? -5.643 -9.666 -6.096 1.00 88.38 124 PHE A CA 1
ATOM 901 C C . PHE A 1 124 ? -5.654 -11.192 -5.964 1.00 88.38 124 PHE A C 1
ATOM 903 O O . PHE A 1 124 ? -5.916 -11.714 -4.886 1.00 88.38 124 PHE A O 1
ATOM 910 N N . THR A 1 125 ? -5.273 -11.912 -7.023 1.00 89.12 125 THR A N 1
ATOM 911 C CA . THR A 1 125 ? -5.159 -13.380 -6.994 1.00 89.12 125 THR A CA 1
ATOM 912 C C . THR A 1 125 ? -4.142 -13.842 -5.946 1.00 89.12 125 THR A C 1
ATOM 914 O O . THR A 1 125 ? -4.428 -14.754 -5.175 1.00 89.12 125 THR A O 1
ATOM 917 N N . ALA A 1 126 ? -2.983 -13.182 -5.859 1.00 86.75 126 ALA A N 1
ATOM 918 C CA . ALA A 1 126 ? -1.982 -13.461 -4.829 1.00 86.75 126 ALA A CA 1
ATOM 919 C C . ALA A 1 126 ? -2.506 -13.203 -3.404 1.00 86.75 126 ALA A C 1
ATOM 921 O O . ALA A 1 126 ? -2.238 -13.993 -2.499 1.00 86.75 126 ALA A O 1
ATOM 922 N N . ALA A 1 127 ? -3.271 -12.125 -3.205 1.00 86.75 127 ALA A N 1
ATOM 923 C CA . ALA A 1 127 ? -3.871 -11.796 -1.914 1.00 86.75 127 ALA A CA 1
ATOM 924 C C . ALA A 1 127 ? -4.956 -12.803 -1.500 1.00 86.75 127 ALA A C 1
ATOM 926 O O . ALA A 1 127 ? -4.998 -13.208 -0.342 1.00 86.75 127 ALA A O 1
ATOM 927 N N . VAL A 1 128 ? -5.798 -13.248 -2.441 1.00 88.75 128 VAL A N 1
ATOM 928 C CA . VAL A 1 128 ? -6.818 -14.281 -2.193 1.00 88.75 128 VAL A CA 1
ATOM 929 C C . VAL A 1 128 ? -6.162 -15.624 -1.874 1.00 88.75 128 VAL A C 1
ATOM 931 O O . VAL A 1 128 ? -6.552 -16.260 -0.899 1.00 88.75 128 VAL A O 1
ATOM 934 N N . LEU A 1 129 ? -5.130 -16.020 -2.631 1.00 88.12 129 LEU A N 1
ATOM 935 C CA . LEU A 1 129 ? -4.364 -17.245 -2.375 1.00 88.12 129 LEU A CA 1
ATOM 936 C C . LEU A 1 129 ? -3.714 -17.231 -0.983 1.00 88.12 129 LEU A C 1
ATOM 938 O O . LEU A 1 129 ? -3.657 -18.255 -0.311 1.00 88.12 129 LEU A O 1
ATOM 942 N N . GLY A 1 130 ? -3.240 -16.064 -0.545 1.00 83.19 130 GLY A N 1
ATOM 943 C CA . GLY A 1 130 ? -2.676 -15.862 0.787 1.00 83.19 130 GLY A CA 1
ATOM 944 C C . GLY A 1 130 ? -3.698 -15.745 1.926 1.00 83.19 130 GLY A C 1
ATOM 945 O O . GLY A 1 130 ? -3.308 -15.794 3.090 1.00 83.19 130 GLY A O 1
ATOM 946 N N . GLY A 1 131 ? -4.989 -15.606 1.621 1.00 84.31 131 GLY A N 1
ATOM 947 C CA . GLY A 1 131 ? -6.064 -15.419 2.597 1.00 84.31 131 GLY A CA 1
ATOM 948 C C . GLY A 1 131 ? -6.373 -13.946 2.901 1.00 84.31 131 GLY A C 1
ATOM 949 O O . GLY A 1 131 ? -5.518 -13.173 3.340 1.00 84.31 131 GLY A O 1
ATOM 950 N N . ILE A 1 132 ? -7.640 -13.561 2.714 1.00 76.38 132 ILE A N 1
ATOM 951 C CA . ILE A 1 132 ? -8.144 -12.205 2.980 1.00 76.38 132 ILE A CA 1
ATOM 952 C C . ILE A 1 132 ? -8.155 -11.960 4.496 1.00 76.38 132 ILE A C 1
ATOM 954 O O . ILE A 1 132 ? -8.790 -12.697 5.243 1.00 76.38 132 ILE A O 1
ATOM 958 N N . GLY A 1 133 ? -7.451 -10.920 4.952 1.00 71.69 133 GLY A N 1
ATOM 959 C CA . GLY A 1 133 ? -7.392 -10.528 6.368 1.00 71.69 133 GLY A CA 1
ATOM 960 C C . GLY A 1 133 ? -6.129 -10.968 7.114 1.00 71.69 133 GLY A C 1
ATOM 961 O O . GLY A 1 133 ? -5.884 -10.476 8.213 1.00 71.69 133 GLY A O 1
ATOM 962 N N . ASN A 1 134 ? -5.275 -11.808 6.513 1.00 78.81 134 ASN A N 1
ATOM 963 C CA . ASN A 1 134 ? -3.976 -12.169 7.083 1.00 78.81 134 ASN A CA 1
ATOM 964 C C . ASN A 1 134 ? -2.817 -11.579 6.262 1.00 78.81 134 ASN A C 1
ATOM 966 O O . ASN A 1 134 ? -2.464 -12.087 5.198 1.00 78.81 134 ASN A O 1
ATOM 970 N N . ILE A 1 135 ? -2.171 -10.533 6.791 1.00 78.81 135 ILE A N 1
ATOM 971 C CA . ILE A 1 135 ? -1.057 -9.829 6.125 1.00 78.81 135 ILE A CA 1
ATOM 972 C C . ILE A 1 135 ? 0.100 -10.787 5.803 1.00 78.81 135 ILE A C 1
ATOM 974 O O . ILE A 1 135 ? 0.679 -10.722 4.719 1.00 78.81 135 ILE A O 1
ATOM 978 N N . ARG A 1 136 ? 0.417 -11.712 6.721 1.00 79.12 136 ARG A N 1
ATOM 979 C CA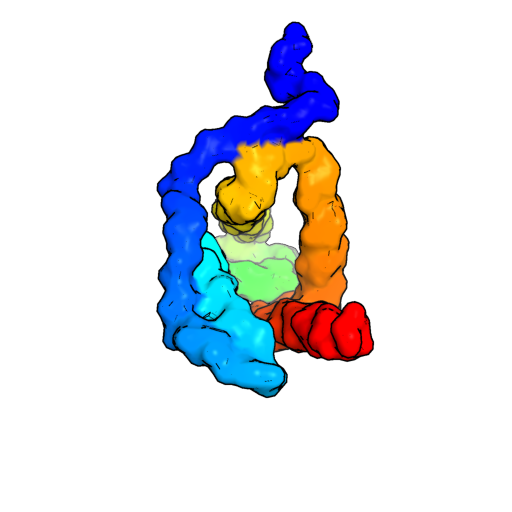 . ARG A 1 136 ? 1.506 -12.685 6.527 1.00 79.12 136 ARG A CA 1
ATOM 980 C C . ARG A 1 136 ? 1.170 -13.701 5.436 1.00 79.12 136 ARG A C 1
ATOM 982 O O . ARG A 1 136 ? 2.038 -14.066 4.651 1.00 79.12 136 ARG A O 1
ATOM 989 N N . GLY A 1 137 ? -0.092 -14.116 5.366 1.00 81.88 137 GLY A N 1
ATOM 990 C CA . GLY A 1 137 ? -0.576 -15.025 4.333 1.00 81.88 137 GLY A CA 1
ATOM 991 C C . GLY A 1 137 ? -0.521 -14.395 2.939 1.00 81.88 137 GLY A C 1
ATOM 992 O O . GLY A 1 137 ? 0.036 -14.992 2.018 1.00 81.88 137 GLY A O 1
ATOM 993 N N . ALA A 1 138 ? -0.974 -13.143 2.798 1.00 83.31 138 ALA A N 1
ATOM 994 C CA . ALA A 1 138 ? -0.890 -12.385 1.544 1.00 83.31 138 ALA A CA 1
ATOM 995 C C . ALA A 1 138 ? 0.556 -12.230 1.031 1.00 83.31 138 ALA A C 1
ATOM 997 O O . ALA A 1 138 ? 0.804 -12.306 -0.174 1.00 83.31 138 ALA A O 1
ATOM 998 N N . MET A 1 139 ? 1.524 -12.065 1.939 1.00 82.06 139 MET A N 1
ATOM 999 C CA . MET A 1 139 ? 2.945 -11.983 1.593 1.00 82.06 139 MET A CA 1
ATOM 1000 C C . MET A 1 139 ? 3.473 -13.288 0.988 1.00 82.06 139 MET A C 1
ATOM 1002 O O . MET A 1 139 ? 4.103 -13.271 -0.071 1.00 82.06 139 MET A O 1
ATOM 1006 N N . ILE A 1 140 ? 3.175 -14.421 1.625 1.00 85.19 140 ILE A N 1
ATOM 1007 C CA . ILE A 1 140 ? 3.583 -15.744 1.137 1.00 85.19 140 ILE A CA 1
ATOM 1008 C C . ILE A 1 140 ? 2.898 -16.055 -0.203 1.00 85.19 140 ILE A C 1
ATOM 1010 O O . ILE A 1 140 ? 3.556 -16.533 -1.126 1.00 85.19 140 ILE A O 1
ATOM 1014 N N . GLY A 1 141 ? 1.613 -15.708 -0.352 1.00 84.00 141 GLY A N 1
ATOM 1015 C CA . GLY A 1 141 ? 0.868 -15.861 -1.607 1.00 84.00 141 GLY A CA 1
ATOM 1016 C C . GLY A 1 141 ? 1.488 -15.086 -2.776 1.00 84.00 141 GLY A C 1
ATOM 1017 O O . GLY A 1 141 ? 1.617 -15.624 -3.876 1.00 84.00 141 GLY A O 1
ATOM 1018 N N . GLY A 1 142 ? 1.953 -13.855 -2.534 1.00 83.00 142 GLY A N 1
ATOM 1019 C CA . GLY A 1 142 ? 2.677 -13.053 -3.527 1.00 83.00 142 GLY A CA 1
ATOM 1020 C C . GLY A 1 142 ? 4.010 -13.667 -3.953 1.00 83.00 142 GLY A C 1
ATOM 1021 O O . GLY A 1 142 ? 4.298 -13.741 -5.149 1.00 83.00 142 GLY A O 1
ATOM 1022 N N . ILE A 1 143 ? 4.798 -14.156 -2.991 1.00 85.19 143 ILE A N 1
ATOM 1023 C CA . ILE A 1 143 ? 6.085 -14.811 -3.263 1.00 85.19 143 ILE A CA 1
ATOM 1024 C C . ILE A 1 143 ? 5.873 -16.107 -4.054 1.00 85.19 143 ILE A C 1
ATOM 1026 O O . ILE A 1 143 ? 6.570 -16.337 -5.040 1.00 85.19 143 ILE A O 1
ATOM 1030 N N . LEU A 1 144 ? 4.881 -16.921 -3.682 1.00 85.81 144 LEU A N 1
ATOM 1031 C CA . LEU A 1 144 ? 4.532 -18.154 -4.393 1.00 85.81 144 LEU A CA 1
ATOM 1032 C C . LEU A 1 144 ? 4.106 -17.882 -5.837 1.00 85.81 144 LEU A C 1
ATOM 1034 O O . LEU A 1 144 ? 4.608 -18.526 -6.756 1.00 85.81 144 LEU A O 1
ATOM 1038 N N . LEU A 1 145 ? 3.223 -16.904 -6.054 1.00 85.56 145 LEU A N 1
ATOM 1039 C CA . LEU A 1 145 ? 2.745 -16.553 -7.392 1.00 85.56 145 LEU A CA 1
ATOM 1040 C C . LEU A 1 145 ? 3.880 -15.987 -8.264 1.00 85.56 145 LEU A C 1
ATOM 1042 O O . LEU A 1 145 ? 3.965 -16.290 -9.456 1.00 85.56 145 LEU A O 1
ATOM 1046 N N . GLY A 1 146 ? 4.791 -15.216 -7.663 1.00 81.44 146 GLY A N 1
ATOM 1047 C CA . GLY A 1 146 ? 6.020 -14.751 -8.306 1.00 81.44 146 GLY A CA 1
ATOM 1048 C C . GLY A 1 146 ? 6.954 -15.898 -8.692 1.00 81.44 146 GLY A C 1
ATOM 1049 O O . GLY A 1 146 ? 7.369 -15.976 -9.847 1.00 81.44 146 GLY A O 1
ATOM 1050 N N . CYS A 1 147 ? 7.219 -16.815 -7.760 1.00 80.75 147 CYS A N 1
ATOM 1051 C CA . CYS A 1 147 ? 8.080 -17.979 -7.964 1.00 80.75 147 CYS A CA 1
ATOM 1052 C C . CYS A 1 147 ? 7.526 -18.915 -9.051 1.00 80.75 147 CYS A C 1
ATOM 1054 O O . CYS A 1 147 ? 8.251 -19.358 -9.942 1.00 80.75 147 CYS A O 1
ATOM 1056 N N . HIS A 1 148 ? 6.210 -19.143 -9.046 1.00 83.44 148 HIS A N 1
ATOM 1057 C CA . HIS A 1 148 ? 5.530 -19.921 -10.077 1.00 83.44 148 HIS A CA 1
ATOM 1058 C C . HIS A 1 148 ? 5.664 -19.269 -11.460 1.00 83.44 148 HIS A C 1
ATOM 1060 O O . HIS A 1 148 ? 5.986 -19.937 -12.443 1.00 83.44 148 HIS A O 1
ATOM 1066 N N . ARG A 1 149 ? 5.497 -17.942 -11.541 1.00 77.00 149 ARG A N 1
ATOM 1067 C CA . ARG A 1 149 ? 5.697 -17.194 -12.789 1.00 77.00 149 ARG A CA 1
ATOM 1068 C C . ARG A 1 149 ? 7.146 -17.267 -13.281 1.00 77.00 149 ARG A C 1
ATOM 1070 O O . ARG A 1 149 ? 7.352 -17.397 -14.485 1.00 77.00 149 ARG A O 1
ATOM 1077 N N . SER A 1 150 ? 8.139 -17.174 -12.393 1.00 74.19 150 SER A N 1
ATOM 1078 C CA . SER A 1 150 ? 9.550 -17.303 -12.784 1.00 74.19 150 SER A CA 1
ATOM 1079 C C . SER A 1 150 ? 9.894 -18.719 -13.240 1.00 74.19 150 SER A C 1
ATOM 1081 O O . SER A 1 150 ? 10.583 -18.872 -14.244 1.00 74.19 150 SER A O 1
ATOM 1083 N N . ALA A 1 151 ? 9.364 -19.742 -12.565 1.00 70.75 151 ALA A N 1
ATOM 1084 C CA . ALA A 1 151 ? 9.574 -21.140 -12.932 1.00 70.75 151 ALA A CA 1
ATOM 1085 C C . ALA A 1 151 ? 8.959 -21.469 -14.303 1.00 70.75 151 ALA A C 1
ATOM 1087 O O . ALA A 1 151 ? 9.620 -22.076 -15.141 1.00 70.75 151 ALA A O 1
ATOM 1088 N N . GLY A 1 152 ? 7.742 -20.988 -14.582 1.00 65.44 152 GLY A N 1
ATOM 1089 C CA . GLY A 1 152 ? 7.109 -21.149 -15.897 1.00 65.44 152 GLY A CA 1
ATOM 1090 C C . GLY A 1 152 ? 7.873 -20.458 -17.035 1.00 65.44 152 GLY A C 1
ATOM 1091 O O . GLY A 1 152 ? 7.868 -20.941 -18.162 1.00 65.44 152 GLY A O 1
ATOM 1092 N N . CYS A 1 153 ? 8.583 -19.364 -16.745 1.00 55.91 153 CYS A N 1
ATOM 1093 C CA . CYS A 1 153 ? 9.445 -18.682 -17.715 1.00 55.91 153 CYS A CA 1
ATOM 1094 C C . CYS A 1 153 ? 10.755 -19.452 -17.989 1.00 55.91 153 CYS A C 1
ATOM 1096 O O . CYS A 1 153 ? 11.300 -19.364 -19.085 1.00 55.91 153 CYS A O 1
ATOM 1098 N N . GLY A 1 154 ? 11.247 -20.225 -17.013 1.00 53.16 154 GLY A N 1
ATOM 1099 C CA . GLY A 1 154 ? 12.447 -21.058 -17.149 1.00 53.16 154 GLY A CA 1
ATOM 1100 C C . GLY A 1 154 ? 12.246 -22.326 -17.984 1.00 53.16 154 GLY A C 1
ATOM 1101 O O . GLY A 1 154 ? 13.214 -22.835 -18.530 1.00 53.16 154 GLY A O 1
ATOM 1102 N N . LEU A 1 155 ? 11.004 -22.808 -18.121 1.00 46.62 155 LEU A N 1
ATOM 1103 C CA . LEU A 1 155 ? 10.671 -24.009 -18.900 1.00 46.62 155 LEU A CA 1
ATOM 1104 C C . LEU A 1 155 ? 10.390 -23.733 -20.391 1.00 46.62 155 LEU A C 1
ATOM 1106 O O . LEU A 1 155 ? 10.214 -24.669 -21.161 1.00 46.62 155 LEU A O 1
ATOM 1110 N N . SER A 1 156 ? 10.292 -22.459 -20.790 1.00 45.53 156 SER A N 1
ATOM 1111 C CA . SER A 1 156 ? 9.956 -22.026 -22.158 1.00 45.53 156 SER A CA 1
ATOM 1112 C C . SER A 1 156 ? 11.191 -21.626 -22.987 1.00 45.53 156 SER A C 1
ATOM 1114 O O . SER A 1 156 ? 11.063 -20.850 -23.938 1.00 45.53 156 SER A O 1
ATOM 1116 N N . ARG A 1 157 ? 12.379 -22.109 -22.610 1.00 39.28 157 ARG A N 1
ATOM 1117 C CA . ARG A 1 157 ? 13.620 -21.988 -23.384 1.00 39.28 157 ARG A CA 1
ATOM 1118 C C . ARG A 1 157 ? 14.129 -23.356 -23.789 1.00 39.28 157 ARG A C 1
ATOM 1120 O O . ARG A 1 157 ? 14.067 -24.259 -22.931 1.00 39.28 157 ARG A O 1
#

Organism: Citrobacter koseri (NCBI:txid545)

pLDDT: mean 73.39, std 15.01, range [39.28, 92.06]

Radius of gyration: 19.78 Å; chains: 1; bounding box: 52×42×49 Å

Secondary structure (DSSP, 8-state):
--S--SS-EE---SS---EEESS--BTTB---EEEHHHHHHHHHHHHHHHHHHHHHHHSHHHHHHHHHHH-HHHHHHTT--HHHHHHHHHHHHHHHHHHHHHHHHHHHSEE-TTTTHHHHHHHHHHHHHH-TT-HHHHHHHHHHHHHHHHHHHHT--